Protein AF-A0A6V7K110-F1 (afdb_monomer_lite)

Sequence (77 aa):
CEVRTGPEYVIRKYTFYENGTFLLIRHHYAEESCSVATHTVAARGAIRLLSSSGSAPGATEARYQLDRVHIVPLTRQ

InterPro domains:
  IPR029405 APCDD1 domain [PF14921] (1-77)
  IPR042425 Protein APCDD1 [PTHR31021] (1-76)

Secondary structure (DSSP, 8-state):
-EEETTTEEEEEEEEE-TTSEEEEEEEEESSTTS-SEEEEEEEEEEEEEEEEPSSSTT-EEEEEEEEEEEEEE----

pLDDT: mean 93.9, std 7.08, range [52.31, 98.25]

Structure (mmCIF, N/CA/C/O backbone):
data_AF-A0A6V7K110-F1
#
_entry.id   AF-A0A6V7K110-F1
#
loop_
_atom_site.group_PDB
_atom_site.id
_atom_site.type_symbol
_atom_site.label_atom_id
_atom_site.label_alt_id
_atom_site.label_comp_id
_atom_site.label_asym_id
_atom_site.label_entity_id
_atom_site.label_seq_id
_atom_site.pdbx_PDB_ins_code
_atom_site.Cartn_x
_atom_site.Cartn_y
_atom_site.Cartn_z
_atom_site.occupancy
_atom_site.B_iso_or_equiv
_atom_site.auth_seq_id
_atom_site.auth_comp_id
_atom_site.auth_asym_id
_atom_site.auth_atom_id
_atom_site.pdbx_PDB_model_num
ATOM 1 N N . CYS A 1 1 ? 10.456 8.127 -2.409 1.00 91.06 1 CYS A N 1
ATOM 2 C CA . CYS A 1 1 ? 10.740 6.693 -2.585 1.00 91.06 1 CYS A CA 1
ATOM 3 C C . CYS A 1 1 ? 10.891 6.083 -1.194 1.00 91.06 1 CYS A C 1
ATOM 5 O O . CYS A 1 1 ? 11.500 6.729 -0.350 1.00 91.06 1 CYS A O 1
ATOM 7 N N . GLU A 1 2 ? 10.296 4.922 -0.920 1.00 93.56 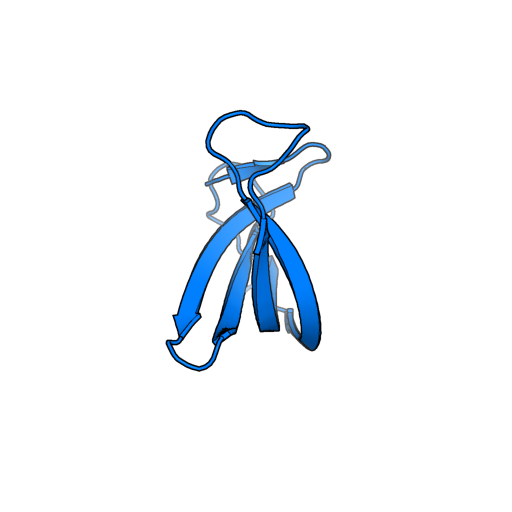2 GLU A N 1
ATOM 8 C CA . GLU A 1 2 ? 10.529 4.141 0.305 1.00 93.56 2 GLU A CA 1
ATOM 9 C C . GLU A 1 2 ? 11.518 3.018 -0.023 1.00 93.56 2 GLU A C 1
ATOM 11 O O . GLU A 1 2 ? 11.268 2.231 -0.936 1.00 93.56 2 GLU A O 1
ATOM 16 N N . VAL A 1 3 ? 12.629 2.957 0.712 1.00 92.62 3 VAL A N 1
ATOM 17 C CA . VAL A 1 3 ? 13.637 1.895 0.596 1.00 92.62 3 VAL A CA 1
ATOM 18 C C . VAL A 1 3 ? 13.384 0.879 1.705 1.00 92.62 3 VAL A C 1
ATOM 20 O O . VAL A 1 3 ? 13.384 1.245 2.882 1.00 92.62 3 VAL A O 1
ATOM 23 N N . ARG A 1 4 ? 13.143 -0.385 1.347 1.00 87.75 4 ARG A N 1
ATOM 24 C CA . ARG A 1 4 ? 12.903 -1.475 2.306 1.00 87.75 4 ARG A CA 1
ATOM 25 C C . ARG A 1 4 ? 14.085 -2.445 2.349 1.00 87.75 4 ARG A C 1
ATOM 27 O O . ARG A 1 4 ? 14.968 -2.425 1.495 1.00 87.75 4 ARG A O 1
ATOM 34 N N . THR A 1 5 ? 14.130 -3.264 3.398 1.00 85.44 5 THR A N 1
ATOM 35 C CA . THR A 1 5 ? 15.182 -4.268 3.604 1.00 85.44 5 THR A CA 1
ATOM 36 C C . THR A 1 5 ? 15.098 -5.366 2.540 1.00 85.44 5 THR A C 1
ATOM 38 O O . THR A 1 5 ? 14.032 -5.942 2.347 1.00 85.44 5 THR A O 1
ATOM 41 N N . GLY A 1 6 ? 16.229 -5.671 1.890 1.00 79.06 6 GLY A N 1
ATOM 42 C CA . GLY A 1 6 ? 16.264 -6.424 0.628 1.00 79.06 6 GLY A CA 1
ATOM 43 C C . GLY A 1 6 ? 15.811 -5.496 -0.503 1.00 79.06 6 GLY A C 1
ATOM 44 O O . GLY A 1 6 ? 14.733 -4.947 -0.352 1.00 79.06 6 GLY A O 1
ATOM 45 N N . PRO A 1 7 ? 16.615 -5.256 -1.558 1.00 80.06 7 PRO A N 1
ATOM 46 C CA . PRO A 1 7 ? 16.538 -4.095 -2.468 1.00 80.06 7 PRO A CA 1
ATOM 47 C C . PRO A 1 7 ? 15.149 -3.889 -3.110 1.00 80.06 7 PRO A C 1
ATOM 49 O O . PRO A 1 7 ? 14.911 -4.216 -4.269 1.00 80.06 7 PRO A O 1
ATOM 52 N N . GLU A 1 8 ? 14.216 -3.357 -2.324 1.00 90.31 8 GLU A N 1
ATOM 53 C CA . GLU A 1 8 ? 12.805 -3.171 -2.630 1.00 90.31 8 GLU A CA 1
ATOM 54 C C . GLU A 1 8 ? 12.538 -1.673 -2.499 1.00 90.31 8 GLU A C 1
ATOM 56 O O . GLU A 1 8 ? 12.541 -1.097 -1.405 1.00 90.31 8 GLU A O 1
ATOM 61 N N . TYR A 1 9 ? 12.328 -1.046 -3.651 1.00 95.19 9 TYR A N 1
ATOM 62 C CA . TYR A 1 9 ? 12.088 0.382 -3.782 1.00 95.19 9 TYR A CA 1
ATOM 63 C C . TYR A 1 9 ? 10.637 0.585 -4.175 1.00 95.19 9 TYR A C 1
ATOM 65 O O . TYR A 1 9 ? 10.198 0.097 -5.221 1.00 95.19 9 TYR A O 1
ATOM 73 N N . VAL A 1 10 ? 9.865 1.254 -3.321 1.00 95.94 10 VAL A N 1
ATOM 74 C CA . VAL A 1 10 ? 8.416 1.355 -3.510 1.00 95.94 10 VAL A CA 1
ATOM 75 C C . VAL A 1 10 ? 7.887 2.764 -3.318 1.00 95.94 10 VAL A C 1
ATOM 77 O O . VAL A 1 10 ? 8.397 3.571 -2.542 1.00 95.94 10 VAL A O 1
ATOM 80 N N . ILE A 1 11 ? 6.792 3.046 -4.012 1.00 96.50 11 ILE A N 1
ATOM 81 C CA . ILE A 1 11 ? 5.884 4.142 -3.683 1.00 96.50 11 ILE A CA 1
ATOM 82 C C . ILE A 1 11 ? 4.523 3.507 -3.445 1.00 96.50 11 ILE A C 1
ATOM 84 O O . ILE A 1 11 ? 4.027 2.751 -4.282 1.00 96.50 11 ILE A O 1
ATOM 88 N N . ARG A 1 12 ? 3.923 3.790 -2.290 1.00 96.31 12 ARG A N 1
ATOM 89 C CA . ARG A 1 12 ? 2.629 3.228 -1.907 1.00 96.31 12 ARG A CA 1
ATOM 90 C C . ARG A 1 12 ? 1.618 4.317 -1.600 1.00 96.31 12 ARG A C 1
ATOM 92 O O . ARG A 1 12 ? 1.949 5.336 -1.001 1.00 96.31 12 ARG A O 1
ATOM 99 N N . LYS A 1 13 ? 0.375 4.062 -1.985 1.00 97.06 13 LYS A N 1
ATOM 100 C CA . LYS A 1 13 ? -0.790 4.887 -1.691 1.00 97.06 13 LYS A CA 1
ATOM 101 C C . LYS A 1 13 ? -1.861 4.002 -1.075 1.00 97.06 13 LYS A C 1
ATOM 103 O O . LYS A 1 13 ? -2.220 2.976 -1.650 1.00 97.06 13 LYS A O 1
ATOM 108 N N . TYR A 1 14 ? -2.368 4.425 0.075 1.00 96.88 14 TYR A N 1
ATOM 109 C CA . TYR A 1 14 ? -3.529 3.820 0.713 1.00 96.88 14 TYR A CA 1
ATOM 110 C C . TYR A 1 14 ? -4.726 4.748 0.563 1.00 96.88 14 TYR A C 1
ATOM 112 O O . TYR A 1 14 ? -4.606 5.971 0.624 1.00 96.88 14 TYR A O 1
ATOM 120 N N . THR A 1 15 ? -5.892 4.160 0.360 1.00 98.12 15 THR A N 1
ATOM 121 C CA . THR A 1 15 ? -7.178 4.846 0.411 1.00 98.12 15 THR A CA 1
ATOM 122 C C . THR A 1 15 ? -8.096 4.005 1.276 1.00 98.12 15 THR A C 1
ATOM 124 O O . THR A 1 15 ? -8.266 2.815 1.018 1.00 98.12 15 THR A O 1
ATOM 127 N N . PHE A 1 16 ? -8.634 4.622 2.321 1.00 96.81 16 PHE A N 1
ATOM 128 C CA . PHE A 1 16 ? -9.562 4.002 3.256 1.00 96.81 16 PHE A CA 1
ATOM 129 C C . PHE A 1 16 ? -10.942 4.600 3.024 1.00 96.81 16 PHE A C 1
ATOM 131 O O . PHE A 1 16 ? -11.066 5.813 2.853 1.00 96.81 16 PHE A O 1
ATOM 138 N N . TYR A 1 17 ? -11.956 3.748 2.995 1.00 97.25 17 TYR A N 1
ATOM 139 C CA . TYR A 1 17 ? -13.337 4.141 2.753 1.00 97.25 17 TYR A CA 1
ATOM 140 C C . TYR A 1 17 ? -14.154 4.000 4.039 1.00 97.25 17 TYR A C 1
ATOM 142 O O . TYR A 1 17 ? -13.870 3.141 4.875 1.00 97.25 17 TYR A O 1
ATOM 150 N N . GLU A 1 18 ? -15.202 4.812 4.186 1.00 96.75 18 GLU A N 1
ATOM 151 C CA . GLU A 1 18 ? -16.058 4.824 5.386 1.00 96.75 18 GLU A CA 1
ATOM 152 C C . GLU A 1 18 ? -16.741 3.476 5.658 1.00 96.75 18 GLU A C 1
ATOM 154 O O . GLU A 1 18 ? -17.008 3.128 6.804 1.00 96.75 18 GLU A O 1
ATOM 159 N N . ASN A 1 19 ? -16.958 2.666 4.619 1.00 96.44 19 ASN A N 1
ATOM 160 C CA . ASN A 1 19 ? -17.507 1.314 4.743 1.00 96.44 19 ASN A CA 1
ATOM 161 C C . ASN A 1 19 ? -16.492 0.273 5.268 1.00 96.44 19 ASN A C 1
ATOM 163 O O . ASN A 1 19 ? -16.764 -0.926 5.217 1.00 96.44 19 ASN A O 1
ATOM 167 N N . GLY A 1 20 ? -15.313 0.707 5.724 1.00 96.12 20 GLY A N 1
ATOM 168 C CA . GLY A 1 20 ? -14.270 -0.162 6.267 1.00 96.12 20 GLY A CA 1
ATOM 169 C C . GLY A 1 20 ? -13.469 -0.919 5.209 1.00 96.12 20 GLY A C 1
ATOM 170 O O . GLY A 1 20 ? -12.701 -1.813 5.553 1.00 96.12 20 GLY A O 1
ATOM 171 N N . THR A 1 21 ? -13.620 -0.595 3.923 1.00 97.94 21 THR A N 1
ATOM 172 C CA . THR A 1 21 ? -12.780 -1.171 2.864 1.00 97.94 21 THR A CA 1
ATOM 173 C C . THR A 1 21 ? -11.537 -0.325 2.615 1.00 97.94 21 THR A C 1
ATOM 175 O O . THR A 1 21 ? -11.468 0.850 2.988 1.00 97.94 21 THR A O 1
ATOM 178 N N . PHE A 1 22 ? -10.532 -0.917 1.976 1.00 97.81 22 PHE A N 1
ATOM 179 C CA . PHE A 1 22 ? -9.331 -0.205 1.561 1.00 97.81 22 PHE A CA 1
ATOM 180 C C . PHE A 1 22 ? -8.907 -0.567 0.138 1.00 97.81 22 PHE A C 1
ATOM 182 O O . PHE A 1 22 ? -9.155 -1.671 -0.354 1.00 97.81 22 PHE A O 1
ATOM 189 N N . LEU A 1 23 ? -8.195 0.370 -0.485 1.00 98.19 23 LEU A N 1
ATOM 190 C CA . LEU A 1 23 ? -7.402 0.166 -1.689 1.00 98.19 23 LEU A CA 1
ATOM 191 C C . LEU A 1 23 ? -5.945 0.532 -1.391 1.00 98.19 23 LEU A C 1
ATOM 193 O O . LEU A 1 23 ? -5.642 1.636 -0.940 1.00 98.19 23 LEU A O 1
ATOM 197 N N . LEU A 1 24 ? -5.046 -0.401 -1.669 1.00 98.00 24 LEU A N 1
ATOM 198 C CA . LEU A 1 24 ? -3.603 -0.230 -1.641 1.00 98.00 24 LEU A CA 1
ATOM 199 C C . LEU A 1 24 ? -3.079 -0.302 -3.071 1.00 98.00 24 LEU A C 1
ATOM 201 O O . LEU A 1 24 ? -3.261 -1.310 -3.747 1.00 98.00 24 LEU A O 1
ATOM 205 N N . ILE A 1 25 ? -2.373 0.736 -3.501 1.00 98.12 25 ILE A N 1
ATOM 206 C CA . ILE A 1 25 ? -1.580 0.722 -4.728 1.00 98.12 25 ILE A CA 1
ATOM 207 C C . ILE A 1 25 ? -0.113 0.824 -4.327 1.00 98.12 25 ILE A C 1
ATOM 209 O O . ILE A 1 25 ? 0.270 1.755 -3.621 1.00 98.12 25 ILE A O 1
ATOM 213 N N . ARG A 1 26 ? 0.707 -0.132 -4.762 1.00 96.88 26 ARG A N 1
ATOM 214 C CA . ARG A 1 26 ? 2.154 -0.162 -4.542 1.00 96.88 26 ARG A CA 1
ATOM 215 C C . ARG A 1 26 ? 2.868 -0.289 -5.881 1.00 96.88 26 ARG A C 1
ATOM 217 O O . ARG A 1 26 ? 2.771 -1.319 -6.542 1.00 96.88 26 ARG A O 1
ATOM 224 N N . HIS A 1 27 ? 3.609 0.740 -6.254 1.00 96.81 27 HIS A N 1
ATOM 225 C CA . HIS A 1 27 ? 4.506 0.714 -7.402 1.00 96.81 27 HIS A CA 1
ATOM 226 C C . HIS A 1 27 ? 5.883 0.243 -6.942 1.00 96.81 27 HIS A C 1
ATOM 228 O O . HIS A 1 27 ? 6.405 0.784 -5.967 1.00 96.81 27 HIS A O 1
ATOM 234 N N . HIS A 1 28 ? 6.441 -0.757 -7.621 1.00 95.62 28 HIS A N 1
ATOM 235 C CA . HIS A 1 28 ? 7.790 -1.259 -7.375 1.00 95.62 28 HIS A CA 1
ATOM 236 C C . HIS A 1 28 ? 8.747 -0.729 -8.431 1.00 95.62 28 HIS A C 1
ATOM 238 O O . HIS A 1 28 ? 8.400 -0.635 -9.611 1.00 95.62 28 HIS A O 1
ATOM 244 N N . TYR A 1 29 ? 9.968 -0.444 -7.999 1.00 95.44 29 TYR A N 1
ATOM 245 C CA . TYR A 1 29 ? 11.018 0.137 -8.817 1.00 95.44 29 TYR A CA 1
ATOM 246 C C . TYR A 1 29 ? 12.301 -0.682 -8.704 1.00 95.44 29 TYR A C 1
ATOM 248 O O . TYR A 1 29 ? 12.523 -1.371 -7.711 1.00 95.44 29 TYR A O 1
ATOM 256 N N . ALA A 1 30 ? 13.124 -0.633 -9.748 1.00 93.50 30 ALA A N 1
ATOM 257 C CA . ALA A 1 30 ? 14.377 -1.382 -9.823 1.00 93.50 30 ALA A CA 1
ATOM 258 C C . ALA A 1 30 ? 15.535 -0.709 -9.065 1.00 93.50 30 ALA A C 1
ATOM 260 O O . ALA A 1 30 ? 16.560 -1.343 -8.836 1.00 93.50 30 ALA A O 1
ATOM 261 N N . GLU A 1 31 ? 15.382 0.565 -8.700 1.00 92.62 31 GLU A N 1
ATOM 262 C CA . GLU A 1 31 ? 16.444 1.395 -8.132 1.00 92.62 31 GLU A CA 1
ATOM 263 C C . GLU A 1 31 ? 15.910 2.406 -7.108 1.00 92.62 31 GLU A C 1
ATOM 265 O O . GLU A 1 31 ? 14.728 2.765 -7.110 1.00 92.62 31 GLU A O 1
ATOM 270 N N . GLU A 1 32 ? 16.811 2.894 -6.253 1.00 92.19 32 GLU A N 1
ATOM 271 C CA . GLU A 1 32 ? 16.516 3.780 -5.117 1.00 92.19 32 GLU A CA 1
ATOM 272 C C . GLU A 1 32 ? 15.933 5.142 -5.496 1.00 92.19 32 GLU A C 1
ATOM 274 O O . GLU A 1 32 ? 15.240 5.772 -4.696 1.00 92.19 32 GLU A O 1
ATOM 279 N N . SER A 1 33 ? 16.170 5.584 -6.730 1.00 92.56 33 SER A N 1
ATOM 280 C CA . SER A 1 33 ? 15.609 6.824 -7.262 1.00 92.56 33 SER A CA 1
ATOM 281 C C . SER A 1 33 ? 14.093 6.718 -7.498 1.00 92.56 33 SER A C 1
ATOM 283 O O . SER A 1 33 ? 13.424 7.736 -7.672 1.00 92.56 33 SER A O 1
ATOM 285 N N . CYS A 1 34 ? 13.537 5.497 -7.510 1.00 93.31 34 CYS A N 1
ATOM 286 C CA . CYS A 1 34 ? 12.187 5.208 -7.983 1.00 93.31 34 CYS A CA 1
ATOM 287 C C . CYS A 1 34 ? 11.925 5.723 -9.422 1.00 93.31 34 CYS A C 1
ATOM 289 O O . CYS A 1 34 ? 10.813 6.148 -9.736 1.00 93.31 34 CYS A O 1
ATOM 291 N N . SER A 1 35 ? 12.929 5.688 -10.311 1.00 93.19 35 SER A N 1
ATOM 292 C CA . SER A 1 35 ? 12.772 6.128 -11.709 1.00 93.19 35 SER A CA 1
ATOM 293 C C . SER A 1 35 ? 12.337 4.999 -12.659 1.00 93.19 35 SER A C 1
ATOM 295 O O . SER A 1 35 ? 11.512 5.210 -13.548 1.00 93.19 35 SER A O 1
ATOM 297 N N . VAL A 1 36 ? 12.826 3.772 -12.439 1.00 93.88 36 VAL A N 1
ATOM 298 C CA . VAL A 1 36 ? 12.552 2.613 -13.303 1.00 93.88 36 VAL A CA 1
ATOM 299 C C . VAL A 1 36 ? 11.495 1.719 -12.665 1.00 93.88 36 VAL A C 1
ATOM 301 O O . VAL A 1 36 ? 11.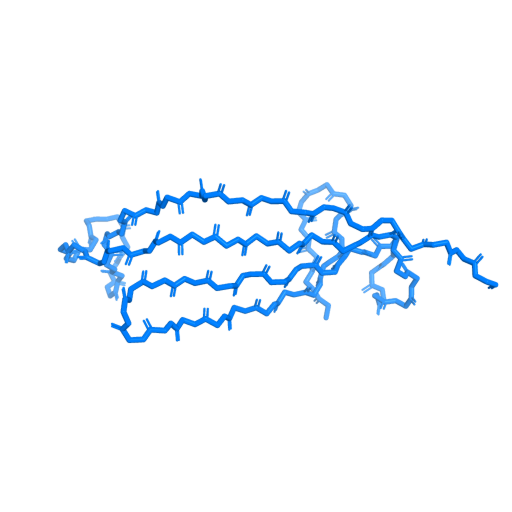809 0.885 -11.814 1.00 93.88 36 VAL A O 1
ATOM 304 N N . ALA A 1 37 ? 10.234 1.889 -13.062 1.00 93.88 37 ALA A N 1
ATOM 305 C CA . ALA A 1 37 ? 9.131 1.070 -12.563 1.00 93.88 37 ALA A CA 1
ATOM 306 C C . ALA A 1 37 ? 9.190 -0.362 -13.133 1.00 93.88 37 ALA A C 1
ATOM 308 O O . ALA A 1 37 ? 9.491 -0.556 -14.309 1.00 93.88 37 ALA A O 1
ATOM 309 N N . THR A 1 38 ? 8.899 -1.371 -12.306 1.00 94.94 38 THR A N 1
ATO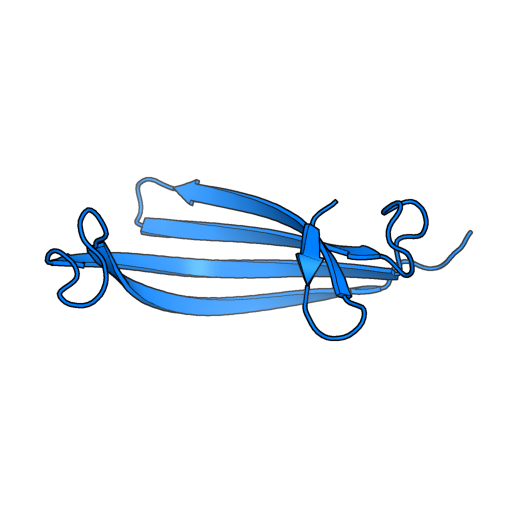M 310 C CA . THR A 1 38 ? 8.945 -2.796 -12.693 1.00 94.94 38 THR A CA 1
ATOM 311 C C . THR A 1 38 ? 7.555 -3.411 -12.765 1.00 94.94 38 THR A C 1
ATOM 313 O O . THR A 1 38 ? 7.186 -4.047 -13.748 1.00 94.94 38 THR A O 1
ATOM 316 N N . HIS A 1 39 ? 6.755 -3.215 -11.722 1.00 96.31 39 HIS A N 1
ATOM 317 C CA . HIS A 1 39 ? 5.385 -3.691 -11.657 1.00 96.31 39 HIS A CA 1
ATOM 318 C C . HIS A 1 39 ? 4.593 -2.903 -10.616 1.00 96.31 39 HIS A C 1
ATOM 320 O O . HIS A 1 39 ? 5.143 -2.299 -9.692 1.00 96.31 39 HIS A O 1
ATOM 326 N N . THR A 1 40 ? 3.273 -2.933 -10.751 1.00 97.38 40 THR A N 1
ATOM 327 C CA . THR A 1 40 ? 2.345 -2.360 -9.778 1.00 97.38 40 THR A CA 1
ATOM 328 C C . THR A 1 40 ? 1.541 -3.467 -9.119 1.00 97.38 40 THR A C 1
ATOM 330 O O . THR A 1 40 ? 1.012 -4.344 -9.796 1.00 97.38 40 THR A O 1
ATOM 333 N N . VAL A 1 41 ? 1.419 -3.404 -7.799 1.00 97.62 41 VAL A N 1
ATOM 334 C CA . VAL A 1 41 ? 0.524 -4.246 -7.011 1.00 97.62 41 VAL A CA 1
ATOM 335 C C . VAL A 1 41 ? -0.660 -3.401 -6.566 1.00 97.62 41 VAL A C 1
ATOM 337 O O . VAL A 1 41 ? -0.485 -2.398 -5.877 1.00 97.62 41 VAL A O 1
ATOM 340 N N . ALA A 1 42 ? -1.866 -3.809 -6.946 1.00 98.12 42 ALA A N 1
ATOM 341 C CA . ALA A 1 42 ? -3.109 -3.237 -6.448 1.00 98.12 42 ALA A CA 1
ATOM 342 C C . ALA A 1 42 ? -3.815 -4.275 -5.575 1.00 98.12 42 ALA A C 1
ATOM 344 O O . ALA A 1 42 ? -4.193 -5.345 -6.052 1.00 98.12 42 ALA A O 1
ATOM 345 N N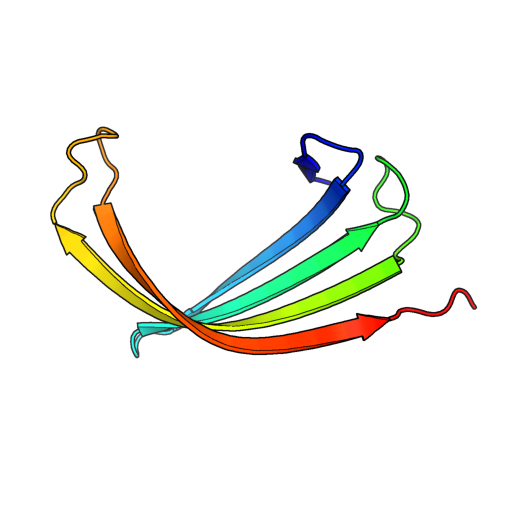 . ALA A 1 43 ? -3.986 -3.970 -4.296 1.00 98.25 43 ALA A N 1
ATOM 346 C CA . ALA A 1 43 ? -4.643 -4.838 -3.334 1.00 98.25 43 ALA A CA 1
ATOM 347 C C . ALA A 1 43 ? -5.867 -4.140 -2.749 1.00 98.25 43 ALA A C 1
ATOM 349 O O . ALA A 1 43 ? -5.822 -2.951 -2.438 1.00 98.25 43 ALA A O 1
ATOM 350 N N . ARG A 1 44 ? -6.959 -4.878 -2.583 1.00 98.19 44 ARG A N 1
ATOM 351 C CA . ARG A 1 44 ? -8.172 -4.382 -1.930 1.00 98.19 44 ARG A CA 1
ATOM 352 C C . ARG A 1 44 ? -8.666 -5.368 -0.891 1.00 98.19 44 ARG A C 1
ATOM 354 O O . ARG A 1 44 ? -8.420 -6.573 -1.005 1.00 98.19 44 ARG A O 1
ATOM 361 N N . GLY A 1 45 ? -9.386 -4.849 0.085 1.00 98.25 45 GLY A N 1
ATOM 362 C CA . GLY A 1 45 ? -9.939 -5.664 1.148 1.00 98.25 45 GLY A CA 1
ATOM 363 C C . GLY A 1 45 ? -10.687 -4.844 2.180 1.00 98.25 45 GLY A C 1
ATOM 364 O O . GLY A 1 45 ? -11.087 -3.710 1.908 1.00 98.25 45 GLY A O 1
ATOM 365 N N . ALA A 1 46 ? -10.823 -5.406 3.375 1.00 98.00 46 ALA A N 1
ATOM 366 C CA . ALA A 1 46 ? -11.456 -4.764 4.515 1.00 98.00 46 ALA A CA 1
ATOM 367 C C . ALA A 1 46 ? -10.474 -4.588 5.676 1.00 98.00 46 ALA A C 1
ATOM 369 O O . ALA A 1 46 ? -9.584 -5.412 5.905 1.00 98.00 46 ALA A O 1
ATOM 370 N N . ILE A 1 47 ? -10.654 -3.505 6.424 1.00 96.88 47 ILE A N 1
ATOM 371 C CA . ILE A 1 47 ? -9.944 -3.220 7.662 1.00 96.88 47 ILE A CA 1
ATOM 372 C C . ILE A 1 47 ? -10.954 -2.875 8.752 1.00 96.88 47 ILE A C 1
ATOM 374 O O . ILE A 1 47 ? -11.855 -2.061 8.567 1.00 96.88 47 ILE A O 1
ATOM 378 N N . ARG A 1 48 ? -10.791 -3.500 9.915 1.00 96.12 48 ARG A N 1
ATOM 379 C CA . ARG A 1 48 ? -11.594 -3.214 11.101 1.00 96.12 48 ARG A CA 1
ATOM 380 C C . ARG A 1 48 ? -10.678 -2.866 12.259 1.00 96.12 48 ARG A C 1
ATOM 382 O O . ARG A 1 48 ? -9.903 -3.710 12.705 1.00 96.12 48 ARG A O 1
ATOM 389 N N . LEU A 1 49 ? -10.803 -1.637 12.746 1.00 94.44 49 LEU A N 1
ATOM 390 C CA . LEU A 1 49 ? -10.138 -1.184 13.962 1.00 94.44 49 LEU A CA 1
ATOM 391 C C . LEU A 1 49 ? -10.770 -1.870 15.184 1.00 94.44 49 LEU A C 1
ATOM 393 O O . LEU A 1 49 ? -11.985 -2.080 15.230 1.00 94.4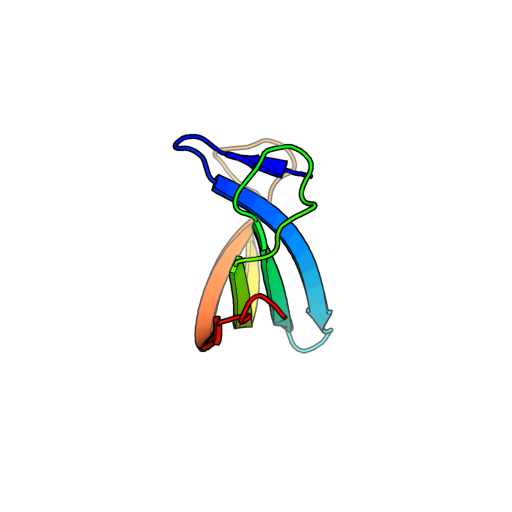4 49 LEU A O 1
ATOM 397 N N . LEU A 1 50 ? -9.931 -2.270 16.133 1.00 94.25 50 LEU A N 1
ATOM 398 C CA . LEU A 1 50 ? -10.293 -2.961 17.367 1.00 94.25 50 LEU A CA 1
ATOM 399 C C . LEU A 1 50 ? -9.978 -2.042 18.562 1.00 94.25 50 LEU A C 1
ATOM 401 O O . LEU A 1 50 ? -10.409 -0.893 18.582 1.00 94.25 50 LEU A O 1
ATOM 405 N N . SER A 1 51 ? -9.269 -2.545 19.572 1.00 95.81 51 SER A N 1
ATOM 406 C CA . SER A 1 51 ? -8.863 -1.800 20.765 1.00 95.81 51 SER A CA 1
ATOM 407 C C . SER A 1 51 ? -7.507 -1.111 20.591 1.00 95.81 51 SER A C 1
ATOM 409 O O . SER A 1 51 ? -6.777 -1.386 19.642 1.00 95.81 51 SER A O 1
ATOM 411 N N . SER A 1 52 ? -7.126 -0.265 21.550 1.00 95.50 52 SER A N 1
ATOM 412 C CA . SER A 1 52 ? -5.761 0.267 21.645 1.00 95.50 52 SER A CA 1
ATOM 413 C C . SER A 1 52 ? -4.720 -0.853 21.624 1.00 95.50 52 SER A C 1
ATOM 415 O O . SER A 1 52 ? -4.938 -1.917 22.213 1.00 95.50 52 SER A O 1
ATOM 417 N N . SER A 1 53 ? -3.584 -0.600 20.981 1.00 95.12 53 SER A N 1
ATOM 418 C CA . SER A 1 53 ? -2.488 -1.563 20.930 1.00 95.12 53 SER A CA 1
ATOM 419 C C . SER A 1 53 ? -1.785 -1.683 22.276 1.00 95.12 53 SER A C 1
ATOM 421 O O . SER A 1 53 ? -1.462 -0.680 22.912 1.00 95.12 53 SER A O 1
ATOM 423 N N . GLY A 1 54 ? -1.518 -2.924 22.689 1.00 93.00 54 GLY A N 1
ATOM 424 C CA . GLY A 1 54 ? -0.658 -3.218 23.839 1.00 93.00 54 GLY A CA 1
ATOM 425 C C . GLY A 1 54 ? 0.835 -3.181 23.498 1.00 93.00 54 GLY A C 1
ATOM 426 O O . GLY A 1 54 ? 1.665 -3.121 24.400 1.00 93.00 54 GLY A O 1
ATOM 427 N N . SER A 1 55 ? 1.183 -3.217 22.208 1.00 94.56 55 SER A N 1
ATOM 428 C CA . SER A 1 55 ? 2.569 -3.282 21.728 1.00 94.56 55 SER A CA 1
ATOM 429 C C . SER A 1 55 ? 3.137 -1.920 21.333 1.00 94.56 55 SER A C 1
ATOM 431 O O . SER A 1 55 ? 4.350 -1.733 21.383 1.00 94.56 55 SER A O 1
ATOM 433 N N . ALA A 1 56 ? 2.283 -0.971 20.937 1.00 94.56 56 ALA A N 1
ATOM 434 C CA . ALA A 1 56 ? 2.701 0.357 20.499 1.00 94.56 56 ALA A CA 1
ATOM 435 C C . ALA A 1 56 ? 1.778 1.451 21.074 1.00 94.56 56 ALA A C 1
ATOM 437 O O . ALA A 1 56 ? 0.600 1.513 20.709 1.00 94.56 56 ALA A O 1
ATOM 438 N N . PRO A 1 57 ? 2.288 2.345 21.945 1.00 95.12 57 PRO A N 1
ATOM 439 C CA . PRO A 1 57 ? 1.511 3.466 22.469 1.00 95.12 57 PRO A CA 1
ATOM 440 C C . PRO A 1 57 ? 0.925 4.335 21.348 1.00 95.12 57 PRO A C 1
ATOM 442 O O . PRO A 1 57 ? 1.611 4.667 20.384 1.00 95.12 57 PRO A O 1
ATOM 445 N N . GLY A 1 58 ? -0.352 4.705 21.472 1.00 94.50 58 GLY A N 1
ATOM 446 C CA . GLY A 1 58 ? -1.069 5.510 20.473 1.00 94.50 58 GLY A CA 1
ATOM 447 C C . GLY A 1 58 ? -1.532 4.743 19.226 1.00 94.50 58 GLY A C 1
ATOM 448 O O . GLY A 1 58 ? -2.266 5.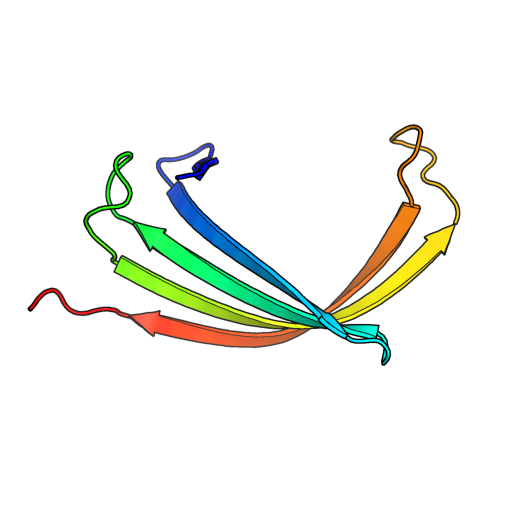305 18.417 1.00 94.50 58 GLY A O 1
ATOM 449 N N . ALA A 1 59 ? -1.159 3.469 19.071 1.00 95.88 59 ALA A N 1
ATOM 450 C CA . ALA A 1 59 ? -1.656 2.622 17.993 1.00 95.88 59 ALA A CA 1
ATOM 451 C C . ALA A 1 59 ? -2.963 1.907 18.378 1.00 95.88 59 ALA A C 1
ATOM 453 O O . ALA A 1 59 ? -3.368 1.854 19.540 1.00 95.88 59 ALA A O 1
ATOM 454 N N . THR A 1 60 ? -3.629 1.334 17.379 1.00 95.06 60 THR A N 1
ATOM 455 C CA . THR A 1 60 ? -4.852 0.534 17.524 1.00 95.06 60 THR A CA 1
ATOM 456 C C . THR A 1 60 ? -4.637 -0.809 16.844 1.00 95.06 60 THR A C 1
ATOM 458 O O . THR A 1 60 ? -4.113 -0.864 15.732 1.00 95.06 60 THR A O 1
ATOM 461 N N . GLU A 1 61 ? -5.045 -1.885 17.509 1.00 95.81 61 GLU A N 1
ATOM 462 C CA . GLU A 1 61 ? -5.098 -3.213 16.911 1.00 95.81 61 GLU A CA 1
ATOM 463 C C . GLU A 1 61 ? -6.117 -3.214 15.773 1.00 95.81 61 GLU A C 1
ATOM 465 O O . GLU A 1 61 ? -7.221 -2.688 15.913 1.00 95.81 61 GLU A O 1
ATOM 470 N N . ALA A 1 62 ? -5.779 -3.816 14.637 1.00 94.12 62 ALA A N 1
ATOM 471 C CA . ALA A 1 62 ? -6.673 -3.868 13.489 1.00 94.12 62 ALA A CA 1
ATOM 472 C C . ALA A 1 62 ? -6.698 -5.267 12.881 1.00 94.12 62 ALA A C 1
ATOM 474 O O . ALA A 1 62 ? -5.663 -5.900 12.678 1.00 94.12 62 ALA A O 1
ATOM 475 N N . ARG A 1 63 ? -7.897 -5.738 12.533 1.00 95.25 63 ARG A N 1
ATOM 476 C CA . ARG A 1 63 ? -8.059 -6.923 11.690 1.00 95.25 63 ARG A CA 1
ATOM 477 C C . ARG A 1 63 ? -8.049 -6.482 10.235 1.00 95.25 63 ARG A C 1
ATOM 479 O O . ARG A 1 63 ? -8.898 -5.687 9.835 1.00 95.25 63 ARG A O 1
ATOM 486 N N . TYR A 1 64 ? -7.119 -7.022 9.459 1.00 93.94 64 TYR A N 1
ATOM 487 C CA . TYR A 1 64 ? -7.060 -6.817 8.017 1.00 93.94 64 TYR A CA 1
ATOM 488 C C . TYR A 1 64 ? -7.482 -8.099 7.294 1.00 93.94 64 TYR A C 1
ATOM 490 O O . TYR A 1 64 ? -7.131 -9.202 7.712 1.00 93.94 64 TYR A O 1
ATOM 498 N N . GLN A 1 65 ? -8.232 -7.946 6.209 1.00 97.12 65 GLN A N 1
ATOM 499 C CA . GLN A 1 65 ? -8.580 -9.026 5.296 1.00 97.12 65 GLN A CA 1
ATOM 500 C C . GLN A 1 65 ? -8.233 -8.584 3.878 1.00 97.12 65 GLN A C 1
ATOM 502 O O . GLN A 1 65 ? -8.642 -7.508 3.448 1.00 97.12 65 GLN A O 1
ATOM 507 N N . LEU A 1 66 ? -7.462 -9.403 3.165 1.00 97.38 66 LEU A N 1
ATOM 508 C CA . LEU A 1 66 ? -7.164 -9.210 1.749 1.00 97.38 66 LEU A CA 1
ATOM 509 C C . LEU A 1 66 ? -8.180 -9.987 0.916 1.00 97.38 66 LEU A C 1
ATOM 511 O O . LEU A 1 66 ? -8.242 -11.208 1.018 1.00 97.38 66 LEU A O 1
ATOM 515 N N . ASP A 1 67 ? -8.924 -9.286 0.064 1.00 97.31 67 ASP A N 1
ATOM 516 C CA . ASP A 1 67 ? -9.931 -9.918 -0.794 1.00 97.31 67 ASP A CA 1
ATOM 517 C C . ASP A 1 67 ? -9.383 -10.193 -2.192 1.00 97.31 67 ASP A C 1
ATOM 519 O O . ASP A 1 67 ? -9.679 -11.217 -2.807 1.00 97.31 67 ASP A O 1
ATOM 523 N N . ARG A 1 68 ? -8.600 -9.256 -2.740 1.00 97.31 68 ARG A N 1
ATOM 524 C CA . ARG A 1 68 ? -8.039 -9.403 -4.084 1.00 97.31 68 ARG A CA 1
ATOM 525 C C . ARG A 1 68 ? -6.721 -8.669 -4.222 1.00 97.31 68 ARG A C 1
ATOM 527 O O . ARG A 1 68 ? -6.581 -7.541 -3.752 1.00 97.31 68 ARG A O 1
ATOM 534 N N . VAL A 1 69 ? -5.795 -9.302 -4.934 1.00 98.19 69 VAL A N 1
ATOM 535 C CA . VAL A 1 69 ? -4.502 -8.733 -5.308 1.00 98.19 69 VAL A CA 1
ATOM 536 C C . VAL A 1 69 ? -4.342 -8.859 -6.816 1.00 98.19 69 VAL A C 1
ATOM 538 O O . VAL A 1 69 ? -4.544 -9.927 -7.388 1.00 98.19 69 VAL A O 1
ATOM 541 N N . HIS A 1 70 ? -3.988 -7.752 -7.452 1.00 97.94 70 HIS A N 1
ATOM 542 C CA . HIS A 1 70 ? -3.628 -7.682 -8.856 1.00 97.94 70 HIS A CA 1
ATOM 543 C C . HIS A 1 70 ? -2.176 -7.255 -8.973 1.00 97.94 70 HIS A C 1
ATOM 545 O O . HIS A 1 70 ? -1.746 -6.320 -8.298 1.00 97.94 70 HIS A O 1
ATOM 551 N N . ILE A 1 71 ? -1.443 -7.925 -9.854 1.00 97.69 71 ILE A N 1
ATOM 552 C CA . ILE A 1 71 ? -0.069 -7.582 -10.195 1.00 97.69 71 ILE A CA 1
ATOM 553 C C . ILE A 1 71 ? -0.058 -7.230 -11.675 1.00 97.69 71 ILE A C 1
ATOM 555 O O . ILE A 1 71 ? -0.459 -8.040 -12.509 1.00 97.69 71 ILE A O 1
ATOM 559 N N . VAL A 1 72 ? 0.369 -6.012 -11.985 1.00 97.00 72 VAL A N 1
ATOM 560 C CA . VAL A 1 72 ? 0.479 -5.507 -13.351 1.00 97.00 72 VAL A CA 1
ATOM 561 C C . VAL A 1 72 ? 1.960 -5.297 -13.651 1.00 97.00 72 VAL A C 1
ATOM 563 O O . VAL A 1 72 ? 2.552 -4.371 -13.087 1.00 97.00 72 VAL A O 1
ATOM 566 N N . PRO A 1 73 ? 2.585 -6.144 -14.485 1.00 96.06 73 PRO A N 1
ATOM 567 C CA . PRO A 1 73 ? 3.945 -5.902 -14.936 1.00 96.06 73 PRO A CA 1
ATOM 568 C C . PRO A 1 73 ? 3.976 -4.648 -15.813 1.00 96.06 73 PRO A C 1
ATOM 570 O O . PRO A 1 73 ? 3.071 -4.417 -16.614 1.00 96.06 73 PRO A O 1
ATOM 573 N N . LEU A 1 74 ? 5.017 -3.838 -15.656 1.00 92.06 74 LEU A N 1
ATOM 574 C CA . LEU A 1 74 ? 5.263 -2.683 -16.506 1.00 92.06 74 LEU A CA 1
ATOM 575 C C . LEU A 1 74 ? 6.420 -3.050 -17.432 1.00 92.06 74 LEU A C 1
ATOM 577 O O . LEU A 1 74 ? 7.546 -3.271 -16.991 1.00 92.06 74 LEU A O 1
ATOM 581 N N . THR A 1 75 ? 6.136 -3.173 -18.723 1.00 79.69 75 THR A N 1
ATOM 582 C CA . THR A 1 75 ? 7.184 -3.317 -19.733 1.00 79.69 75 THR A CA 1
ATOM 583 C C . THR A 1 75 ? 7.938 -2.001 -19.854 1.00 79.69 75 THR A C 1
ATOM 585 O O . THR A 1 75 ? 7.313 -0.943 -19.954 1.00 79.69 75 THR A O 1
ATOM 588 N N . ARG A 1 76 ? 9.274 -2.063 -19.885 1.00 63.94 76 ARG A N 1
ATOM 589 C CA . ARG A 1 76 ? 10.078 -0.936 -20.370 1.00 63.94 76 ARG A CA 1
ATOM 590 C C . ARG A 1 76 ? 9.671 -0.680 -21.827 1.00 63.94 76 ARG A C 1
ATOM 592 O O . ARG A 1 76 ? 9.721 -1.622 -22.617 1.00 63.94 76 ARG A O 1
ATOM 599 N N . GLN A 1 77 ? 9.202 0.528 -22.135 1.00 52.31 77 GLN A N 1
ATOM 600 C CA . GLN A 1 77 ? 9.109 1.013 -23.516 1.00 52.31 77 GLN A CA 1
ATOM 601 C C . GLN A 1 77 ? 10.452 1.615 -23.911 1.00 52.31 77 GLN A C 1
ATOM 603 O O . GLN A 1 77 ? 11.081 2.234 -23.021 1.00 52.31 77 GLN A O 1
#

Radius of gyration: 15.21 Å; chains: 1; bounding box: 34×17×47 Å

Organism: NCBI:txid1563983

Foldseek 3Di:
DDADDPRWAWDWDKDADPVQKIWIKIWTAPDNVSPHTFKIKIWIWGKDWDAADPVDPPHTDIDTDTDDIDIGTDDDD